Protein AF-A0A4Y2FPH7-F1 (afdb_monomer)

Foldseek 3Di:
DDWDWADDDDCVLVPVPRDQDPVPGPDDPPPTHTDDDDDDDDAPDPCQLVVLVVCVVVVHQDDDDDPDDPVNSVVNCDVSCNPPPPDDDLVRVCVVVVHPSVPRDD

pLDDT: mean 89.91, std 6.1, range [59.91, 96.5]

Structure (mmCIF, N/CA/C/O backbone):
data_AF-A0A4Y2FPH7-F1
#
_entry.id   AF-A0A4Y2FPH7-F1
#
loop_
_atom_site.group_PDB
_atom_site.id
_atom_site.type_symbol
_atom_site.label_atom_id
_atom_site.label_alt_id
_atom_site.label_comp_id
_atom_site.label_asym_id
_atom_site.label_entity_id
_atom_site.label_seq_id
_atom_site.pdbx_PDB_ins_code
_atom_site.Cartn_x
_atom_site.Cartn_y
_atom_site.Cartn_z
_atom_site.occupancy
_atom_site.B_iso_or_equiv
_atom_site.auth_seq_id
_atom_site.auth_comp_id
_atom_site.auth_asym_id
_atom_site.auth_atom_id
_atom_site.pdbx_PDB_model_num
ATOM 1 N N . MET A 1 1 ? 3.182 0.253 -3.883 1.00 76.44 1 MET A N 1
ATOM 2 C CA . MET A 1 1 ? 2.963 1.252 -4.954 1.00 76.44 1 MET A CA 1
ATOM 3 C C . MET A 1 1 ? 4.034 1.032 -6.007 1.00 76.44 1 MET A C 1
ATOM 5 O O . MET A 1 1 ? 5.167 0.778 -5.622 1.00 76.44 1 MET A O 1
ATOM 9 N N . GLN A 1 2 ? 3.685 1.084 -7.289 1.00 85.88 2 GLN A N 1
ATOM 10 C CA . GLN A 1 2 ? 4.607 0.864 -8.403 1.00 85.88 2 GLN A CA 1
ATOM 11 C C . GLN A 1 2 ? 4.596 2.077 -9.335 1.00 85.88 2 GLN A C 1
ATOM 13 O O . GLN A 1 2 ? 3.526 2.611 -9.626 1.00 85.88 2 GLN A O 1
ATOM 18 N N . GLY A 1 3 ? 5.771 2.516 -9.784 1.00 91.38 3 GLY A N 1
ATOM 19 C CA . GLY A 1 3 ? 5.910 3.555 -10.804 1.00 91.38 3 GLY A CA 1
ATOM 20 C C . GLY A 1 3 ? 6.048 2.959 -12.200 1.00 91.38 3 GLY A C 1
ATOM 21 O O . GLY A 1 3 ? 6.710 1.937 -12.367 1.00 91.38 3 GLY A O 1
ATOM 22 N N . PHE A 1 4 ? 5.432 3.608 -13.185 1.00 93.75 4 PHE A N 1
ATOM 23 C CA . PHE A 1 4 ? 5.523 3.249 -14.597 1.00 93.75 4 PHE A CA 1
ATOM 24 C C . PHE A 1 4 ? 6.218 4.360 -15.374 1.00 93.75 4 PHE A C 1
ATOM 26 O O . PHE A 1 4 ? 5.878 5.539 -15.234 1.00 93.75 4 PHE A O 1
ATOM 33 N N . CYS A 1 5 ? 7.158 3.964 -16.225 1.00 95.31 5 CYS A N 1
ATOM 34 C CA . CYS A 1 5 ? 7.893 4.855 -17.108 1.00 95.31 5 CYS A CA 1
ATOM 35 C C . CYS A 1 5 ? 7.995 4.232 -18.503 1.00 95.31 5 CYS A C 1
ATOM 37 O O . CYS A 1 5 ? 7.992 3.006 -18.626 1.00 95.31 5 CYS A O 1
ATOM 39 N N . ASP A 1 6 ? 8.121 5.060 -19.537 1.00 95.06 6 ASP A N 1
ATOM 40 C CA . ASP A 1 6 ? 8.409 4.620 -20.901 1.00 95.06 6 ASP A CA 1
ATOM 41 C C . ASP A 1 6 ? 9.625 5.331 -21.496 1.00 95.06 6 ASP A C 1
ATOM 43 O O . ASP A 1 6 ? 10.074 6.376 -21.027 1.00 95.06 6 ASP A O 1
ATOM 47 N N . LEU A 1 7 ? 10.187 4.735 -22.541 1.00 95.88 7 LEU A N 1
ATOM 48 C CA . LEU A 1 7 ? 11.247 5.332 -23.338 1.00 95.88 7 LEU A CA 1
ATOM 49 C C . LEU A 1 7 ? 11.148 4.787 -24.759 1.00 95.88 7 LEU A C 1
ATOM 51 O O . LEU A 1 7 ? 11.098 3.576 -24.967 1.00 95.88 7 LEU A O 1
ATOM 55 N N . LEU A 1 8 ? 11.107 5.686 -25.741 1.00 94.38 8 LEU A N 1
ATOM 56 C CA . LEU A 1 8 ? 11.141 5.299 -27.145 1.00 94.38 8 LEU A CA 1
ATOM 57 C C . LEU A 1 8 ? 12.577 4.924 -27.523 1.00 94.38 8 LEU A C 1
ATOM 59 O O . LEU A 1 8 ? 13.479 5.754 -27.419 1.00 94.38 8 LEU A O 1
ATOM 63 N N . LEU A 1 9 ? 12.776 3.688 -27.977 1.00 94.44 9 LEU A N 1
ATOM 64 C CA . LEU A 1 9 ? 14.082 3.192 -28.400 1.00 94.44 9 LEU A CA 1
ATOM 65 C C . LEU A 1 9 ? 14.283 3.401 -29.912 1.00 94.44 9 LEU A C 1
ATOM 67 O O . LEU A 1 9 ? 13.402 3.029 -30.693 1.00 94.44 9 LEU A O 1
ATOM 71 N N . PRO A 1 10 ? 15.415 3.983 -30.353 1.00 94.94 10 PRO A N 1
ATOM 72 C CA . PRO A 1 10 ? 15.722 4.128 -31.772 1.00 94.94 10 PRO A CA 1
ATOM 73 C C . PRO A 1 10 ? 15.886 2.767 -32.455 1.00 94.94 10 PRO A C 1
ATOM 75 O O . PRO A 1 10 ? 16.660 1.927 -32.003 1.00 94.94 10 PRO A O 1
ATOM 78 N N . THR A 1 11 ? 15.236 2.565 -33.602 1.00 95.31 11 THR A N 1
ATOM 79 C CA . THR A 1 11 ? 15.338 1.307 -34.365 1.00 95.31 11 THR A CA 1
ATOM 80 C C . THR A 1 11 ? 16.711 1.075 -35.001 1.00 95.31 11 THR A C 1
ATOM 82 O O . THR A 1 11 ? 16.972 -0.027 -35.473 1.00 95.31 11 THR A O 1
ATOM 85 N N . SER A 1 12 ? 17.577 2.096 -35.050 1.00 96.19 12 SER A N 1
ATOM 86 C CA . SER A 1 12 ? 18.975 1.959 -35.485 1.00 96.19 12 SER A CA 1
ATOM 87 C C . SER A 1 12 ? 19.790 1.093 -34.530 1.00 96.19 12 SER A C 1
ATOM 89 O O . SER A 1 12 ? 20.614 0.303 -34.979 1.00 96.19 12 SER A O 1
ATOM 91 N N . ASP A 1 13 ? 19.518 1.234 -33.233 1.00 94.81 13 ASP A N 1
ATOM 92 C CA . ASP A 1 13 ? 20.264 0.577 -32.162 1.00 94.81 13 ASP A CA 1
ATOM 93 C C . ASP A 1 13 ? 19.483 -0.639 -31.635 1.00 94.81 13 ASP A C 1
ATOM 95 O O . ASP A 1 13 ? 20.075 -1.647 -31.258 1.00 94.81 13 ASP A O 1
ATOM 99 N N . TYR A 1 14 ? 18.145 -0.571 -31.688 1.00 95.88 14 TYR A N 1
ATOM 100 C CA . TYR A 1 14 ? 17.208 -1.601 -31.230 1.00 95.88 14 TYR A CA 1
ATOM 101 C C . TYR A 1 14 ? 16.250 -2.004 -32.367 1.00 95.88 14 TYR A C 1
ATOM 103 O O . TYR A 1 14 ? 15.077 -1.612 -32.370 1.00 95.88 14 TYR A O 1
ATOM 111 N N . PRO A 1 15 ? 16.725 -2.741 -33.387 1.00 96.00 15 PRO A N 1
ATOM 112 C CA . PRO A 1 15 ? 15.890 -3.180 -34.502 1.00 96.00 15 PRO A CA 1
ATOM 113 C C . PRO A 1 15 ? 14.784 -4.150 -34.058 1.00 96.00 15 PRO A C 1
ATOM 115 O O . PRO A 1 15 ? 14.821 -4.738 -32.977 1.00 96.00 15 PRO A O 1
ATOM 118 N N . HIS A 1 16 ? 13.790 -4.369 -34.922 1.00 94.25 16 HIS A N 1
ATOM 119 C CA . HIS A 1 16 ? 12.761 -5.377 -34.663 1.00 94.25 16 HIS A CA 1
ATOM 120 C C . HIS A 1 16 ? 13.389 -6.762 -34.461 1.00 94.25 16 HIS A C 1
ATOM 122 O O . HIS A 1 16 ? 14.150 -7.234 -35.303 1.00 94.25 16 HIS A O 1
ATOM 128 N N . GLY A 1 17 ? 13.047 -7.413 -33.348 1.00 94.50 17 GLY A N 1
ATOM 129 C CA . GLY A 1 17 ? 13.635 -8.695 -32.959 1.00 94.50 17 GLY A CA 1
ATOM 130 C C . GLY A 1 17 ? 14.970 -8.584 -32.218 1.00 94.50 17 GLY A C 1
ATOM 131 O O . GLY A 1 17 ? 15.597 -9.615 -31.991 1.00 94.50 17 GLY A O 1
ATOM 132 N N . TYR A 1 18 ? 15.404 -7.376 -31.830 1.00 95.19 18 TYR A N 1
ATOM 133 C CA . TYR A 1 18 ? 16.545 -7.198 -30.932 1.00 95.19 18 TYR A CA 1
ATOM 134 C C . TYR A 1 18 ? 16.363 -8.052 -29.659 1.00 95.19 18 TYR A C 1
ATOM 136 O O . TYR A 1 18 ? 15.302 -7.976 -29.028 1.00 95.19 18 TYR A O 1
ATOM 144 N N . PRO A 1 19 ? 17.353 -8.885 -29.288 1.00 95.50 19 PRO A N 1
ATOM 145 C CA . PRO A 1 19 ? 17.247 -9.766 -28.134 1.00 95.50 19 PRO A CA 1
ATOM 146 C C . PRO A 1 19 ? 17.474 -8.966 -26.847 1.00 95.50 19 PRO A C 1
ATOM 148 O O . PRO A 1 19 ? 18.608 -8.732 -26.438 1.00 95.50 19 PRO A O 1
ATOM 151 N N . PHE A 1 20 ? 16.391 -8.518 -26.215 1.00 96.19 20 PHE A N 1
ATOM 152 C CA . PHE A 1 20 ? 16.462 -7.873 -24.905 1.00 96.19 20 PHE A CA 1
ATOM 153 C C . PHE A 1 20 ? 16.802 -8.894 -23.817 1.00 96.19 20 PHE A C 1
ATOM 155 O O . PHE A 1 20 ? 16.189 -9.961 -23.765 1.00 96.19 20 PHE A O 1
ATOM 162 N N . ASP A 1 21 ? 17.740 -8.535 -22.943 1.00 95.44 21 ASP A N 1
ATOM 163 C CA . ASP A 1 21 ? 18.197 -9.374 -21.836 1.00 95.44 21 ASP A CA 1
ATOM 164 C C . ASP A 1 21 ? 17.988 -8.643 -20.502 1.00 95.44 21 ASP A C 1
ATOM 166 O O . ASP A 1 21 ? 18.464 -7.523 -20.307 1.00 95.44 21 ASP A O 1
ATOM 170 N N . SER A 1 22 ? 17.208 -9.250 -19.603 1.00 94.06 22 SER A N 1
ATOM 171 C CA . SER A 1 22 ? 16.918 -8.698 -18.275 1.00 94.06 22 SER A CA 1
ATOM 172 C C . SER A 1 22 ? 18.001 -8.991 -17.240 1.00 94.06 22 SER A C 1
ATOM 174 O O . SER A 1 22 ? 18.081 -8.261 -16.249 1.00 94.06 22 SER A O 1
ATOM 176 N N . ASP A 1 23 ? 18.793 -10.039 -17.454 1.00 95.38 23 ASP A N 1
ATOM 177 C CA . ASP A 1 23 ? 19.872 -10.461 -16.564 1.00 95.38 23 ASP A CA 1
ATOM 178 C C . ASP A 1 23 ? 21.148 -9.672 -16.895 1.00 95.38 23 ASP A C 1
ATOM 180 O O . ASP A 1 23 ? 21.732 -9.022 -16.024 1.00 95.38 23 ASP A O 1
ATOM 184 N N . GLU A 1 24 ? 21.522 -9.635 -18.176 1.00 93.50 24 GLU A N 1
ATOM 185 C CA . GLU A 1 24 ? 22.574 -8.773 -18.724 1.00 93.50 24 GLU A CA 1
ATOM 186 C C . GLU A 1 24 ? 21.953 -7.533 -19.378 1.00 93.50 24 GLU A C 1
ATOM 188 O O . GLU A 1 24 ? 21.879 -7.415 -20.600 1.00 93.50 24 GLU A O 1
ATOM 193 N N . GLN A 1 25 ? 21.491 -6.597 -18.542 1.00 93.38 25 GLN A N 1
ATOM 194 C CA . GLN A 1 25 ? 20.766 -5.386 -18.953 1.00 93.38 25 GLN A CA 1
ATOM 195 C C . GLN A 1 25 ? 21.411 -4.665 -20.149 1.00 93.38 25 GLN A C 1
ATOM 197 O O . GLN A 1 25 ? 22.384 -3.920 -20.010 1.00 93.38 25 GLN A O 1
ATOM 202 N N . ASN A 1 26 ? 20.813 -4.849 -21.328 1.00 94.94 26 ASN A N 1
ATOM 203 C CA . ASN A 1 26 ? 21.315 -4.344 -22.609 1.00 94.94 26 ASN A CA 1
ATOM 204 C C . ASN A 1 26 ? 20.451 -3.217 -23.202 1.00 94.94 26 ASN A C 1
ATOM 206 O O . ASN A 1 26 ? 20.417 -3.021 -24.418 1.00 94.94 26 ASN A O 1
ATOM 210 N N . PHE A 1 27 ? 19.748 -2.483 -22.339 1.00 94.75 27 PHE A N 1
ATOM 211 C CA . PHE A 1 27 ? 18.853 -1.378 -22.676 1.00 94.75 27 PHE A CA 1
ATOM 212 C C . PHE A 1 27 ? 18.954 -0.255 -21.628 1.00 94.75 27 PHE A C 1
ATOM 214 O O . PHE A 1 27 ? 19.340 -0.498 -20.482 1.00 94.75 27 PHE A O 1
ATOM 221 N N . PRO A 1 28 ? 18.629 0.998 -21.989 1.00 94.38 28 PRO A N 1
ATOM 222 C CA . PRO A 1 28 ? 18.754 2.133 -21.084 1.00 94.38 28 PRO A CA 1
ATOM 223 C C . PRO A 1 28 ? 17.759 2.063 -19.921 1.00 94.38 28 PRO A C 1
ATOM 225 O O . PRO A 1 28 ? 16.560 1.882 -20.115 1.00 94.38 28 PRO A O 1
ATOM 228 N N . LEU A 1 29 ? 18.263 2.317 -18.712 1.00 93.12 29 LEU A N 1
ATOM 229 C CA . LEU A 1 29 ? 17.462 2.494 -17.491 1.00 93.12 29 LEU A CA 1
ATOM 230 C C . LEU A 1 29 ? 17.344 3.960 -17.050 1.00 93.12 29 LEU A C 1
ATOM 232 O O . LEU A 1 29 ? 16.692 4.277 -16.058 1.00 93.12 29 LEU A O 1
ATOM 236 N N . ASN A 1 30 ? 17.975 4.860 -17.802 1.00 93.44 30 ASN A N 1
ATOM 237 C CA . ASN A 1 30 ? 18.068 6.283 -17.502 1.00 93.44 30 ASN A CA 1
ATOM 238 C C . ASN A 1 30 ? 17.225 7.079 -18.505 1.00 93.44 30 ASN A C 1
ATOM 240 O O . ASN A 1 30 ? 16.949 6.601 -19.604 1.00 93.44 30 ASN A O 1
ATOM 244 N N . ASN A 1 31 ? 16.878 8.322 -18.158 1.00 94.12 31 ASN A N 1
ATOM 245 C CA . ASN A 1 31 ? 16.116 9.237 -19.024 1.00 94.12 31 ASN A CA 1
ATOM 246 C C . ASN A 1 31 ? 14.749 8.688 -19.467 1.00 94.12 31 ASN A C 1
AT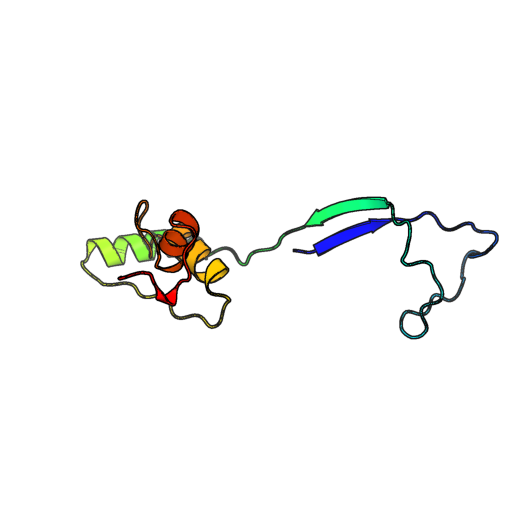OM 248 O O . ASN A 1 31 ? 14.230 9.065 -20.517 1.00 94.12 31 ASN A O 1
ATOM 252 N N . LEU A 1 32 ? 14.164 7.806 -18.657 1.00 95.62 32 LEU A N 1
ATOM 253 C CA . LEU A 1 32 ? 12.805 7.329 -18.858 1.00 95.62 32 LEU A CA 1
ATOM 254 C C . LEU A 1 32 ? 11.821 8.485 -18.630 1.00 95.62 32 LEU A C 1
ATOM 256 O O . LEU A 1 32 ? 11.993 9.300 -17.718 1.00 95.62 32 LEU A O 1
ATOM 260 N N . ARG A 1 33 ? 10.757 8.537 -19.426 1.00 96.06 33 ARG A N 1
ATOM 261 C CA . ARG A 1 33 ? 9.631 9.437 -19.202 1.00 96.06 33 ARG A CA 1
ATOM 262 C C . ARG A 1 33 ? 8.690 8.802 -18.188 1.00 96.06 33 ARG A C 1
ATOM 264 O O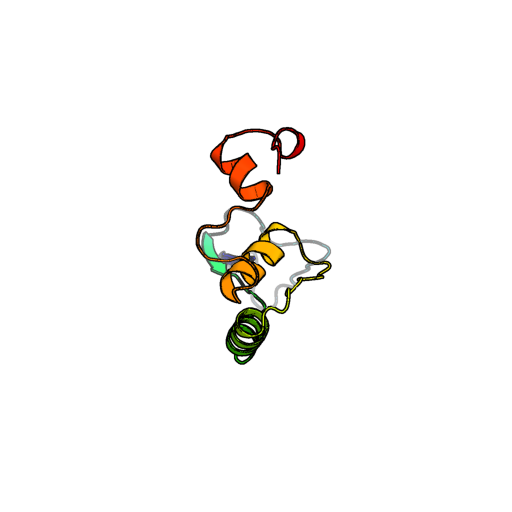 . ARG A 1 33 ? 8.146 7.725 -18.404 1.00 96.06 33 ARG A O 1
ATOM 271 N N . PHE A 1 34 ? 8.495 9.485 -17.068 1.00 96.44 34 PHE A N 1
ATOM 272 C CA . PHE A 1 34 ? 7.556 9.052 -16.045 1.00 96.44 34 PHE A CA 1
ATOM 273 C C . PHE A 1 34 ? 6.114 9.172 -16.548 1.00 96.44 34 PHE A C 1
ATOM 275 O O . PHE A 1 34 ? 5.713 10.233 -17.027 1.00 96.44 34 PHE A O 1
ATOM 282 N N . ILE A 1 35 ? 5.342 8.091 -16.426 1.00 96.50 35 ILE A N 1
ATOM 283 C CA . ILE A 1 35 ? 3.932 8.054 -16.829 1.00 96.50 35 ILE A CA 1
ATOM 284 C C . ILE A 1 35 ? 3.030 8.240 -15.607 1.00 96.50 35 ILE A C 1
ATOM 286 O O . ILE A 1 35 ? 2.086 9.027 -15.654 1.00 96.50 35 ILE A O 1
ATOM 290 N N . GLY A 1 36 ? 3.307 7.534 -14.505 1.00 94.75 36 GLY A N 1
ATOM 291 C CA . GLY A 1 36 ? 2.478 7.618 -13.303 1.00 94.75 36 GLY A CA 1
ATOM 292 C C . GLY A 1 36 ? 2.755 6.545 -12.251 1.00 94.75 36 GLY A C 1
ATOM 293 O O . GLY A 1 36 ? 3.663 5.725 -12.387 1.00 94.75 36 GLY A O 1
ATOM 294 N N . LEU A 1 37 ? 1.941 6.563 -11.190 1.00 95.69 37 LEU A N 1
ATOM 295 C CA . LEU A 1 37 ? 1.968 5.597 -10.087 1.00 95.69 37 LEU A CA 1
ATOM 296 C C . LEU A 1 37 ? 0.697 4.750 -10.089 1.00 95.69 37 LEU A C 1
ATOM 298 O O . LEU A 1 37 ? -0.393 5.252 -10.359 1.00 95.69 37 LEU A O 1
ATOM 302 N N . VAL A 1 38 ? 0.832 3.489 -9.689 1.00 92.12 38 VAL A N 1
ATOM 303 C CA . VAL A 1 38 ? -0.290 2.608 -9.353 1.00 92.12 38 VAL A CA 1
ATOM 304 C C . VAL A 1 38 ? -0.111 2.110 -7.924 1.00 92.12 38 VAL A C 1
ATOM 306 O O . VAL A 1 38 ? 0.945 1.597 -7.541 1.00 92.12 38 VAL A O 1
ATOM 309 N N . ALA A 1 39 ? -1.152 2.259 -7.114 1.00 86.12 39 ALA A N 1
ATOM 310 C CA . ALA A 1 39 ? -1.225 1.681 -5.782 1.00 86.12 39 ALA A CA 1
ATOM 311 C C . ALA A 1 39 ? -2.255 0.550 -5.776 1.00 86.12 39 ALA A C 1
ATOM 313 O O . ALA A 1 39 ? -3.295 0.642 -6.421 1.00 86.12 39 ALA A O 1
ATOM 314 N N . MET A 1 40 ? -1.946 -0.512 -5.041 1.00 82.25 40 MET A N 1
ATOM 315 C CA . MET A 1 40 ? -2.866 -1.606 -4.766 1.00 82.25 40 MET A CA 1
ATOM 316 C C . MET A 1 40 ? -2.975 -1.742 -3.255 1.00 82.25 40 MET A C 1
ATOM 318 O O . MET A 1 40 ? -1.992 -1.539 -2.540 1.00 82.25 40 MET A O 1
ATOM 322 N N . ILE A 1 41 ? -4.173 -2.068 -2.799 1.00 79.81 41 ILE A N 1
ATOM 323 C CA . ILE A 1 41 ? -4.489 -2.374 -1.411 1.00 79.81 41 ILE A CA 1
ATOM 324 C C . ILE A 1 41 ? -5.366 -3.622 -1.420 1.00 79.81 41 ILE A C 1
ATOM 326 O O . ILE A 1 41 ? -6.139 -3.796 -2.362 1.00 79.81 41 ILE 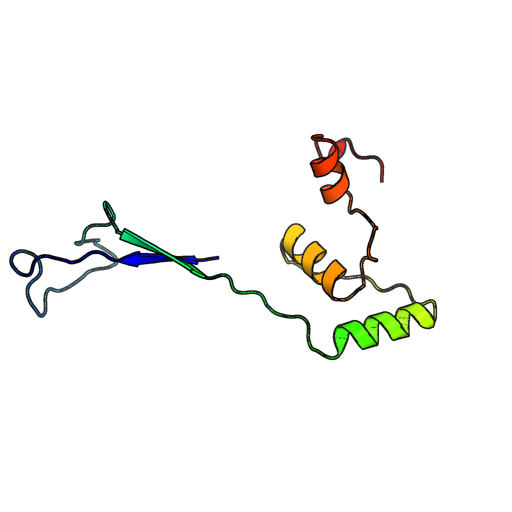A O 1
ATOM 330 N N . ASP A 1 42 ? -5.240 -4.481 -0.411 1.00 76.94 42 ASP A N 1
ATOM 331 C CA . ASP A 1 42 ? -6.229 -5.530 -0.161 1.00 76.94 42 ASP A CA 1
ATOM 332 C C . ASP A 1 42 ? -7.416 -4.888 0.576 1.00 76.94 42 ASP A C 1
ATOM 334 O O . ASP A 1 42 ? -7.274 -4.506 1.744 1.00 76.94 42 ASP A O 1
ATOM 338 N N . PRO A 1 43 ? -8.555 -4.636 -0.096 1.00 82.44 43 PRO A N 1
ATOM 339 C CA . PRO A 1 43 ? -9.661 -3.964 0.552 1.00 82.44 43 PRO A CA 1
ATOM 340 C C . PRO A 1 43 ? -10.286 -4.895 1.598 1.00 82.44 43 PRO A C 1
ATOM 342 O O . PRO A 1 43 ? -10.448 -6.096 1.356 1.00 82.44 43 PRO A O 1
ATOM 345 N N . PRO A 1 44 ? -10.724 -4.362 2.750 1.00 84.25 44 PRO A N 1
ATOM 346 C CA . PRO A 1 44 ? -11.454 -5.171 3.708 1.00 84.25 44 PRO A CA 1
ATOM 347 C C . PRO A 1 44 ? -12.712 -5.748 3.050 1.00 84.25 44 PRO A C 1
ATOM 349 O O . PRO A 1 44 ? -13.391 -5.084 2.262 1.00 84.25 44 PRO A O 1
ATOM 352 N N . ARG A 1 45 ? -13.049 -7.001 3.381 1.00 90.31 45 ARG A N 1
ATOM 353 C CA . ARG A 1 45 ? -14.274 -7.633 2.867 1.00 90.31 45 ARG A CA 1
ATOM 354 C C . ARG 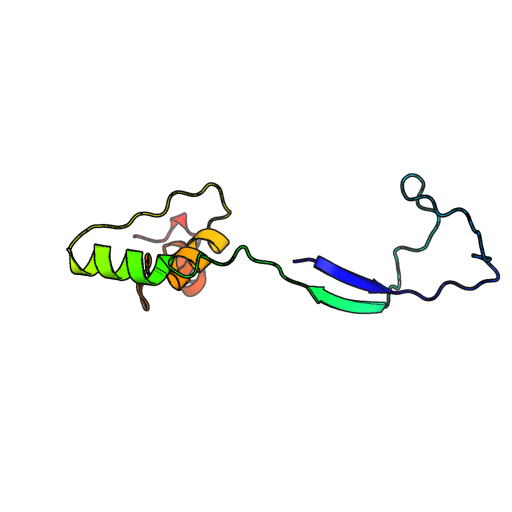A 1 45 ? -15.480 -6.765 3.230 1.00 90.31 45 ARG A C 1
ATOM 356 O O . ARG A 1 45 ? -15.587 -6.314 4.367 1.00 90.31 45 ARG A O 1
ATOM 363 N N . ALA A 1 46 ? -16.428 -6.620 2.304 1.00 89.56 46 ALA A N 1
ATOM 364 C CA . ALA A 1 46 ? -17.570 -5.709 2.447 1.00 89.56 46 ALA A CA 1
ATOM 365 C C . ALA A 1 46 ? -18.392 -5.901 3.739 1.00 89.56 46 ALA A C 1
ATOM 367 O O . ALA A 1 46 ? -18.956 -4.946 4.253 1.00 89.56 46 ALA A O 1
ATOM 368 N N . ALA A 1 47 ? -18.438 -7.118 4.291 1.00 90.81 47 ALA A N 1
ATOM 369 C CA . ALA A 1 47 ? -19.164 -7.418 5.527 1.00 90.81 47 ALA A CA 1
ATOM 370 C C . ALA A 1 47 ? -18.406 -7.054 6.823 1.00 90.81 47 ALA A C 1
ATOM 372 O O . ALA A 1 47 ? -18.987 -7.115 7.906 1.00 90.81 47 ALA A O 1
ATOM 373 N N . VAL A 1 48 ? -17.110 -6.731 6.746 1.00 92.25 48 VAL A N 1
ATOM 374 C CA . VAL A 1 48 ? -16.258 -6.511 7.928 1.00 92.25 48 VAL A CA 1
ATOM 375 C C . VAL A 1 48 ? -16.675 -5.269 8.719 1.00 92.25 48 VAL A C 1
ATOM 377 O O . VAL A 1 48 ? -16.847 -5.421 9.928 1.00 92.25 48 VAL A O 1
ATOM 380 N N . PRO A 1 49 ? -16.905 -4.087 8.109 1.00 90.69 49 PRO A N 1
ATOM 381 C CA . PRO A 1 49 ? -17.316 -2.903 8.867 1.00 90.69 49 PRO A CA 1
ATOM 382 C C . PRO A 1 49 ? -18.598 -3.138 9.683 1.00 90.69 49 PRO A C 1
ATOM 384 O O . PRO A 1 49 ? -18.639 -2.859 10.882 1.00 90.69 49 PRO A O 1
ATOM 387 N N . ASP A 1 50 ? -19.611 -3.761 9.073 1.00 93.44 50 ASP A N 1
ATOM 388 C CA . ASP A 1 50 ? -20.877 -4.095 9.739 1.00 93.44 50 ASP A CA 1
ATOM 389 C C . ASP A 1 50 ? -20.688 -5.075 10.902 1.00 93.44 50 ASP A C 1
ATOM 391 O O . ASP A 1 50 ? -21.323 -4.945 11.953 1.00 93.44 50 ASP A O 1
ATOM 395 N N . ALA A 1 51 ? -19.826 -6.079 10.729 1.00 93.31 51 ALA A N 1
ATOM 396 C CA . ALA A 1 51 ? -19.525 -7.045 11.779 1.00 93.31 51 ALA A CA 1
ATOM 397 C C . ALA A 1 51 ? -1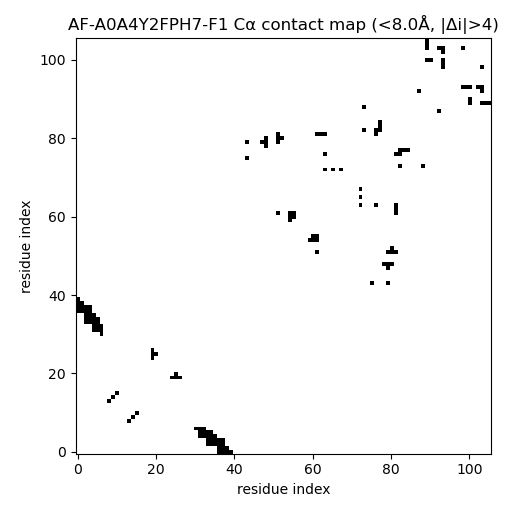8.813 -6.377 12.965 1.00 93.31 51 ALA A C 1
ATOM 399 O O . ALA A 1 51 ? -19.198 -6.602 14.116 1.00 93.31 51 ALA A O 1
ATOM 400 N N . VAL A 1 52 ? -17.827 -5.515 12.694 1.00 94.25 52 VAL A N 1
ATOM 401 C CA . VAL A 1 52 ? -17.118 -4.745 13.726 1.00 94.25 52 VAL A CA 1
ATOM 402 C C . VAL A 1 52 ? -18.095 -3.850 14.492 1.00 94.25 52 VAL A C 1
ATOM 404 O O . VAL A 1 52 ? -18.092 -3.864 15.726 1.00 94.25 52 VAL A O 1
ATOM 407 N N . ALA A 1 53 ? -18.985 -3.142 13.790 1.00 92.50 53 ALA A N 1
ATOM 408 C CA . ALA A 1 53 ? -19.997 -2.286 14.408 1.00 92.50 53 ALA A CA 1
ATOM 409 C C . ALA A 1 53 ? -20.942 -3.072 15.336 1.00 92.50 53 ALA A C 1
ATOM 411 O O . ALA A 1 53 ? -21.168 -2.664 16.480 1.00 92.50 53 ALA A O 1
ATOM 412 N N . LYS A 1 54 ? -21.439 -4.235 14.890 1.00 95.06 54 LYS A N 1
ATOM 413 C CA . LYS A 1 54 ? -22.299 -5.113 15.705 1.00 95.06 54 LYS A CA 1
ATOM 414 C C . LYS A 1 54 ? -21.584 -5.597 16.963 1.00 95.06 54 LYS A C 1
ATOM 416 O O . LYS A 1 54 ? -22.137 -5.469 18.055 1.00 95.06 54 LYS A O 1
ATOM 421 N N . CYS A 1 55 ? -20.347 -6.079 16.834 1.00 95.69 55 CYS A N 1
ATOM 422 C CA . CYS A 1 55 ? -19.540 -6.506 17.978 1.00 95.69 55 CYS A CA 1
ATOM 423 C C . CYS A 1 55 ? -19.371 -5.372 18.998 1.00 95.69 55 CYS A C 1
ATOM 425 O O . CYS A 1 55 ? -19.613 -5.567 20.189 1.00 95.69 55 CYS A O 1
ATOM 427 N N . ARG A 1 56 ? -19.048 -4.162 18.533 1.00 91.62 56 ARG A N 1
ATOM 428 C CA . ARG A 1 56 ? -18.900 -2.994 19.409 1.00 91.62 56 ARG A CA 1
ATOM 429 C C . ARG A 1 56 ? -20.203 -2.602 20.100 1.00 91.62 56 ARG A C 1
ATOM 431 O O . ARG A 1 56 ? -20.180 -2.346 21.300 1.00 91.62 56 ARG A O 1
ATOM 438 N N . SER A 1 57 ? -21.334 -2.601 19.388 1.00 93.44 57 SER A N 1
ATOM 439 C CA . SER A 1 57 ? -22.648 -2.313 19.993 1.00 93.44 57 SER A CA 1
ATOM 440 C C . SER A 1 57 ? -23.053 -3.326 21.069 1.00 93.44 57 SER A C 1
ATOM 442 O O . SER A 1 57 ? -23.815 -2.994 21.970 1.00 93.44 57 SER A O 1
ATOM 444 N N . ALA A 1 58 ? -22.495 -4.538 21.010 1.00 96.12 58 ALA A N 1
ATOM 445 C CA . ALA A 1 58 ? -22.670 -5.578 22.017 1.00 96.12 58 ALA A CA 1
ATOM 446 C C . ALA A 1 58 ? -21.664 -5.479 23.185 1.00 96.12 58 ALA A C 1
ATOM 448 O O . ALA A 1 58 ? -21.645 -6.353 24.048 1.00 96.12 58 ALA A O 1
ATOM 449 N N . GLY A 1 59 ? -20.809 -4.450 23.217 1.00 93.06 59 GLY A N 1
ATOM 450 C CA . GLY A 1 59 ? -19.773 -4.283 24.241 1.00 93.06 59 GLY A CA 1
ATOM 451 C C . GLY A 1 59 ? -18.554 -5.194 24.057 1.00 93.06 59 GLY A C 1
ATOM 452 O O . GLY A 1 59 ? -17.768 -5.359 24.988 1.00 93.06 59 GLY A O 1
ATOM 453 N N . ILE A 1 60 ? -18.377 -5.796 22.876 1.00 94.62 60 ILE A N 1
ATOM 454 C CA . ILE A 1 60 ? -17.250 -6.687 22.581 1.00 94.62 60 ILE A CA 1
ATOM 455 C C . ILE A 1 60 ? -16.057 -5.858 22.102 1.00 94.62 60 ILE A C 1
ATOM 457 O O . ILE A 1 60 ? -16.160 -5.068 21.160 1.00 94.62 60 ILE A O 1
ATOM 461 N N . LYS A 1 61 ? -14.892 -6.080 22.720 1.00 92.25 61 LYS A N 1
ATOM 462 C CA . LYS A 1 61 ? -13.624 -5.488 22.283 1.00 92.25 61 LYS A CA 1
ATOM 463 C C . LYS A 1 61 ? -13.108 -6.220 21.041 1.00 92.25 61 LYS A C 1
ATOM 465 O O . LYS A 1 61 ? -12.840 -7.416 21.097 1.00 92.25 61 LYS A O 1
ATOM 470 N N . VAL A 1 62 ? -12.943 -5.494 19.937 1.00 93.75 62 VAL A N 1
ATOM 471 C CA . VAL A 1 62 ? -12.381 -6.017 18.682 1.00 93.75 62 VAL A CA 1
ATOM 472 C C . VAL A 1 62 ? -10.895 -5.664 18.616 1.00 93.75 62 VAL A C 1
ATOM 474 O O . VAL A 1 62 ? -10.528 -4.518 18.861 1.00 93.75 62 VAL A O 1
ATOM 477 N N . ILE A 1 63 ? -10.042 -6.642 18.305 1.00 92.56 63 ILE A N 1
ATOM 478 C CA . ILE A 1 63 ? -8.583 -6.479 18.222 1.00 92.56 63 ILE A CA 1
ATOM 479 C C . ILE A 1 63 ? -8.120 -6.974 16.850 1.00 92.56 63 ILE A C 1
ATOM 481 O O . ILE A 1 63 ? -8.499 -8.068 16.432 1.00 92.56 63 ILE A O 1
ATOM 485 N N . MET A 1 64 ? -7.307 -6.175 16.155 1.00 92.31 64 MET A N 1
ATOM 486 C CA . MET A 1 64 ? -6.642 -6.585 14.916 1.00 92.31 64 MET A CA 1
ATOM 487 C C . MET A 1 64 ? -5.309 -7.259 15.245 1.00 92.31 64 MET A C 1
ATOM 489 O O . MET A 1 64 ? -4.502 -6.704 15.984 1.00 92.31 64 MET A O 1
ATOM 493 N N . VAL A 1 65 ? -5.074 -8.436 14.666 1.00 92.19 65 VAL A N 1
ATOM 494 C CA . VAL A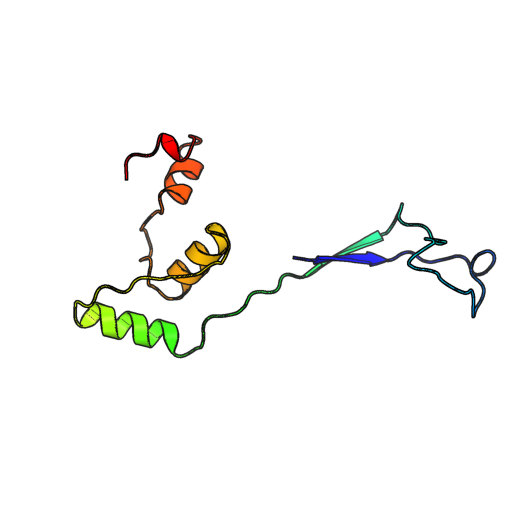 1 65 ? -3.783 -9.132 14.705 1.00 92.19 65 VAL A CA 1
ATOM 495 C C . VAL A 1 65 ? -3.370 -9.379 13.259 1.00 92.19 65 VAL A C 1
ATOM 497 O O . VAL A 1 65 ? -4.061 -10.097 12.540 1.00 92.19 65 VAL A O 1
ATOM 500 N N . THR A 1 66 ? -2.282 -8.752 12.819 1.00 88.56 66 THR A N 1
ATOM 501 C CA . THR A 1 66 ? -1.741 -8.896 11.461 1.00 88.56 66 THR A CA 1
ATOM 502 C C . THR A 1 66 ? -0.214 -8.868 11.497 1.00 88.56 66 THR A C 1
ATOM 504 O O . THR A 1 66 ? 0.373 -8.308 12.421 1.00 88.56 66 THR A O 1
ATOM 507 N N . GLY A 1 67 ? 0.414 -9.501 10.505 1.00 89.38 67 GLY A N 1
ATOM 508 C CA . GLY A 1 67 ? 1.852 -9.393 10.242 1.00 89.38 67 GLY A CA 1
ATOM 509 C C . GLY A 1 67 ? 2.209 -8.258 9.278 1.00 89.38 67 GLY A C 1
ATOM 510 O O . GLY A 1 67 ? 3.377 -8.121 8.921 1.00 89.38 67 GLY A O 1
ATOM 511 N N . ASP A 1 68 ? 1.220 -7.479 8.829 1.00 87.31 68 ASP A N 1
ATOM 512 C CA . ASP A 1 68 ? 1.432 -6.339 7.939 1.00 87.31 68 ASP A CA 1
ATOM 513 C C . ASP A 1 68 ? 2.172 -5.189 8.624 1.00 87.31 68 ASP A C 1
ATOM 515 O O . ASP A 1 68 ? 2.191 -5.042 9.846 1.00 87.31 68 ASP A O 1
ATOM 519 N N . HIS A 1 69 ? 2.735 -4.310 7.796 1.00 86.56 69 HIS A N 1
ATOM 520 C CA . HIS A 1 69 ? 3.385 -3.091 8.256 1.00 86.56 69 HIS A CA 1
ATOM 521 C C . HIS A 1 69 ? 2.414 -2.220 9.091 1.00 86.56 69 HIS A C 1
ATOM 523 O O . HIS A 1 69 ? 1.296 -1.970 8.618 1.00 86.56 69 HIS A O 1
ATOM 529 N N . PRO A 1 70 ? 2.828 -1.671 10.257 1.00 85.06 70 PRO A N 1
ATOM 530 C CA . PRO A 1 70 ? 1.948 -0.948 11.189 1.00 85.06 70 PRO A CA 1
ATOM 531 C C . PRO A 1 70 ? 1.081 0.138 10.545 1.00 85.06 70 PRO A C 1
ATOM 533 O O . PRO A 1 70 ? -0.124 0.185 10.760 1.00 85.06 70 PRO A O 1
ATOM 536 N N . ILE A 1 71 ? 1.671 0.952 9.665 1.00 84.94 71 ILE A N 1
ATOM 537 C CA . ILE A 1 71 ? 0.965 2.014 8.925 1.00 84.94 71 ILE A CA 1
ATOM 538 C C . ILE A 1 71 ? -0.214 1.461 8.103 1.00 84.94 71 ILE A C 1
ATOM 540 O O . ILE A 1 71 ? -1.298 2.043 8.093 1.00 84.94 71 ILE A O 1
ATOM 544 N N . THR A 1 72 ? -0.027 0.320 7.434 1.00 86.62 72 THR A N 1
ATOM 545 C CA . THR A 1 72 ? -1.086 -0.305 6.625 1.00 86.62 72 THR A CA 1
ATOM 546 C C . THR A 1 72 ? -2.161 -0.898 7.530 1.00 86.62 72 THR A C 1
ATOM 548 O O . THR A 1 72 ? -3.349 -0.672 7.305 1.00 86.62 72 THR A O 1
ATOM 551 N N . ALA A 1 73 ? -1.749 -1.585 8.598 1.00 88.81 73 ALA A N 1
ATOM 552 C CA . ALA A 1 73 ? -2.660 -2.148 9.587 1.00 88.81 73 ALA A CA 1
ATOM 553 C C . ALA A 1 73 ? -3.536 -1.065 10.235 1.00 88.81 73 ALA A C 1
ATOM 555 O O . ALA A 1 73 ? -4.753 -1.221 10.303 1.00 88.81 73 ALA A O 1
ATOM 556 N N . ALA A 1 74 ? -2.947 0.065 10.635 1.00 88.38 74 ALA A N 1
ATOM 557 C CA . ALA A 1 74 ? -3.664 1.199 11.210 1.00 88.38 74 ALA A CA 1
ATOM 558 C C . ALA A 1 74 ? -4.675 1.799 10.221 1.00 88.38 74 ALA A C 1
ATOM 560 O O . ALA A 1 74 ? -5.820 2.058 10.594 1.00 88.38 74 ALA A O 1
ATOM 561 N N . ALA A 1 75 ? -4.292 1.968 8.950 1.00 87.69 75 ALA A N 1
ATOM 562 C CA . ALA A 1 75 ? -5.195 2.463 7.911 1.00 87.69 75 ALA A CA 1
ATOM 563 C C . ALA A 1 75 ? -6.402 1.529 7.698 1.00 87.69 75 ALA A C 1
ATOM 565 O O . ALA A 1 75 ? -7.539 2.001 7.623 1.00 87.69 75 ALA A O 1
ATOM 566 N N . ILE A 1 76 ? -6.181 0.208 7.663 1.00 90.44 76 ILE A N 1
ATOM 567 C CA . ILE A 1 76 ? -7.272 -0.775 7.572 1.00 90.44 76 ILE A CA 1
ATOM 568 C C . ILE A 1 76 ? -8.110 -0.786 8.855 1.00 90.44 76 ILE A C 1
ATOM 570 O O . ILE A 1 76 ? -9.335 -0.793 8.785 1.00 90.44 76 ILE A O 1
ATOM 574 N N . ALA A 1 77 ? -7.487 -0.741 10.033 1.00 91.62 77 ALA A N 1
ATOM 575 C CA . ALA A 1 77 ? -8.189 -0.748 11.313 1.00 91.62 77 ALA A CA 1
ATOM 576 C C . ALA A 1 77 ? -9.101 0.477 11.483 1.00 91.62 77 ALA A C 1
ATOM 578 O O . ALA A 1 77 ? -10.207 0.336 12.011 1.00 91.62 77 ALA A O 1
ATOM 579 N N . LYS A 1 78 ? -8.671 1.650 11.000 1.00 90.38 78 LYS A N 1
ATOM 580 C CA . LYS A 1 78 ? -9.504 2.858 10.908 1.00 90.38 78 LYS A CA 1
ATOM 581 C C . LYS A 1 78 ? -10.642 2.668 9.900 1.00 90.38 78 LYS A C 1
ATOM 583 O O . LYS A 1 78 ? -11.793 2.922 10.239 1.00 90.38 78 LYS A O 1
ATOM 588 N N . SER A 1 79 ? -10.357 2.157 8.697 1.00 89.12 79 SER A N 1
ATOM 589 C CA . SER A 1 79 ? -11.376 2.006 7.642 1.00 89.12 79 SER A CA 1
ATOM 590 C C . SER A 1 79 ? -12.491 1.010 7.983 1.00 89.12 79 SER A C 1
ATOM 592 O O . SER A 1 79 ? -13.617 1.180 7.521 1.00 89.12 79 SER A O 1
ATOM 594 N N . VAL A 1 80 ? -12.212 0.000 8.817 1.00 92.06 80 VAL A N 1
ATOM 595 C CA . VAL A 1 80 ? -13.222 -0.970 9.283 1.00 92.06 80 VAL A CA 1
ATOM 596 C C . VAL A 1 80 ? -13.805 -0.659 10.666 1.00 92.06 80 VAL A C 1
ATOM 598 O O . VAL A 1 80 ? -14.619 -1.432 11.168 1.00 92.06 80 VAL A O 1
ATOM 601 N N . GLY A 1 81 ? -13.400 0.444 11.302 1.00 90.50 81 GLY A N 1
ATOM 602 C CA . GLY A 1 81 ? -13.955 0.897 12.583 1.00 90.50 81 GLY A CA 1
ATOM 603 C C . GLY A 1 81 ? -13.455 0.152 13.830 1.00 90.50 81 GLY A C 1
ATOM 604 O O . GLY A 1 81 ? -14.101 0.219 14.884 1.00 90.50 81 GLY A O 1
ATOM 605 N N . ILE A 1 82 ? -12.321 -0.553 13.736 1.00 92.94 82 ILE A N 1
ATOM 606 C CA . ILE A 1 82 ? -11.611 -1.110 14.904 1.00 92.94 82 ILE A CA 1
ATOM 607 C C . ILE A 1 82 ? -10.979 0.030 15.706 1.00 92.94 82 ILE A C 1
ATOM 609 O O . ILE A 1 82 ? -11.140 0.088 16.925 1.00 92.94 82 ILE A O 1
ATOM 613 N N . ILE A 1 83 ? -10.328 0.966 15.014 1.00 90.75 83 ILE A N 1
ATOM 614 C CA . ILE A 1 83 ? -9.934 2.264 15.570 1.00 90.75 83 ILE A CA 1
ATOM 615 C C . ILE A 1 83 ? -11.068 3.241 15.253 1.00 90.75 83 ILE A C 1
ATOM 617 O O . ILE A 1 83 ? -11.503 3.333 14.107 1.00 90.75 83 ILE A O 1
ATOM 621 N N . SER A 1 84 ? -11.592 3.928 16.269 1.00 84.94 84 SER A N 1
ATOM 622 C CA . SER A 1 84 ? -12.686 4.890 16.073 1.00 84.94 84 SER A CA 1
ATOM 623 C C . SER A 1 84 ? -12.186 6.162 15.392 1.00 84.94 84 SER A C 1
ATOM 625 O O . SER A 1 84 ? -11.037 6.556 15.585 1.00 84.94 84 SER A O 1
ATOM 627 N N . GLU A 1 85 ? -13.061 6.839 14.649 1.00 76.75 85 GLU A N 1
ATOM 628 C CA . GLU A 1 85 ? -12.774 8.190 14.161 1.00 76.75 85 GLU A CA 1
ATOM 629 C C . GLU A 1 85 ? -12.421 9.118 15.332 1.00 76.75 85 GLU A C 1
ATOM 631 O O . GLU A 1 85 ? -13.119 9.148 16.345 1.00 76.75 85 GLU A O 1
ATOM 636 N N . GLY A 1 86 ? -11.316 9.854 15.195 1.00 75.12 86 GLY A N 1
ATOM 637 C CA . GLY A 1 86 ? -10.804 10.760 16.228 1.00 75.12 86 GLY A CA 1
ATOM 638 C C . GLY A 1 86 ? -9.871 10.118 17.259 1.00 75.12 86 GLY A C 1
ATOM 639 O O . GLY A 1 86 ? -9.270 10.847 18.041 1.00 75.12 86 GLY A O 1
ATOM 640 N N . ASN A 1 87 ? -9.695 8.792 17.252 1.00 82.06 87 ASN A N 1
ATOM 641 C CA . ASN A 1 87 ? -8.662 8.144 18.056 1.00 82.06 87 ASN A CA 1
ATOM 642 C C . ASN A 1 87 ? -7.330 8.132 17.298 1.00 82.06 87 ASN A C 1
ATOM 644 O O . ASN A 1 87 ? -7.245 7.636 16.171 1.00 82.06 87 ASN A O 1
ATOM 648 N N . GLU A 1 88 ? -6.293 8.654 17.946 1.00 81.06 88 GLU A N 1
ATOM 649 C CA . GLU A 1 88 ? -4.920 8.624 17.453 1.00 81.06 88 GLU A CA 1
ATOM 650 C C . GLU A 1 88 ? -4.213 7.347 17.937 1.00 81.06 88 GLU A C 1
ATOM 652 O O . GLU A 1 88 ? -4.425 6.882 19.059 1.00 81.06 88 GLU A O 1
ATOM 657 N N . THR A 1 89 ? -3.399 6.754 17.067 1.00 83.94 89 THR A N 1
ATOM 658 C CA . THR A 1 89 ? -2.406 5.736 17.438 1.00 83.94 89 THR A CA 1
ATOM 659 C C . THR A 1 89 ? -1.163 6.405 18.023 1.00 83.94 89 THR A C 1
ATOM 661 O O . THR A 1 89 ? -0.967 7.608 17.853 1.00 83.94 89 THR A O 1
ATOM 664 N N . VAL A 1 90 ? -0.297 5.633 18.682 1.00 84.50 90 VAL A N 1
ATOM 665 C CA . VAL A 1 90 ? 0.991 6.138 19.189 1.00 84.50 90 VAL A CA 1
ATOM 66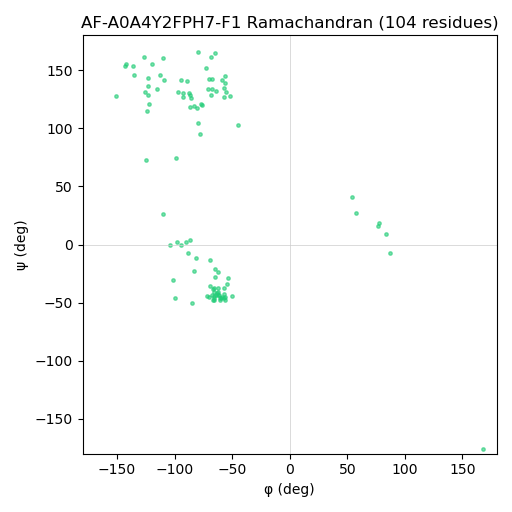6 C C . VAL A 1 90 ? 1.812 6.738 18.038 1.00 84.50 90 VAL A C 1
ATOM 668 O O . VAL A 1 90 ? 2.414 7.798 18.185 1.00 84.50 90 VAL A O 1
ATOM 671 N N . GLU A 1 91 ? 1.750 6.121 16.857 1.00 84.56 91 GLU A N 1
ATOM 672 C CA . GLU A 1 91 ? 2.373 6.612 15.630 1.00 84.56 91 GLU A CA 1
ATOM 673 C C . GLU A 1 91 ? 1.757 7.927 15.125 1.00 84.56 91 GLU A C 1
ATOM 675 O O . GLU A 1 91 ? 2.493 8.821 14.707 1.00 84.56 91 GLU A O 1
ATOM 680 N N . ASP A 1 92 ? 0.426 8.078 15.177 1.00 84.94 92 ASP A N 1
ATOM 681 C CA . ASP A 1 92 ? -0.239 9.337 14.801 1.00 84.94 92 ASP A CA 1
ATOM 682 C C . ASP A 1 92 ? 0.182 10.483 15.741 1.00 84.94 92 ASP A C 1
ATOM 684 O O . ASP A 1 92 ? 0.465 11.592 15.282 1.00 84.94 92 ASP A O 1
ATOM 688 N N . ILE A 1 93 ? 0.261 10.207 17.049 1.00 86.25 93 ILE A N 1
ATOM 689 C CA . ILE A 1 93 ? 0.669 11.185 18.067 1.00 86.25 93 ILE A CA 1
ATOM 690 C C . ILE A 1 93 ? 2.133 11.589 17.863 1.00 86.25 93 ILE A C 1
ATOM 692 O O . ILE A 1 93 ? 2.431 12.784 17.853 1.00 86.25 93 ILE A O 1
ATOM 696 N N . ALA A 1 94 ? 3.024 10.616 17.649 1.00 87.19 94 ALA A N 1
ATOM 697 C CA . ALA A 1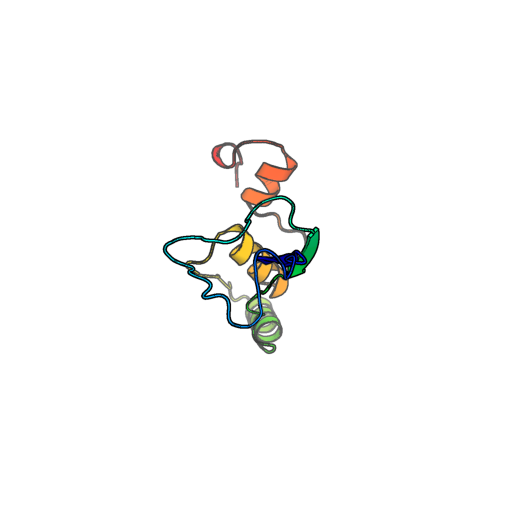 94 ? 4.441 10.850 17.373 1.00 87.19 94 ALA A CA 1
ATOM 698 C C . ALA A 1 94 ? 4.626 11.765 16.154 1.00 87.19 94 ALA A C 1
ATOM 700 O O . ALA A 1 94 ? 5.326 12.774 16.223 1.00 87.19 94 ALA A O 1
ATOM 701 N N . MET A 1 95 ? 3.919 11.465 15.058 1.00 86.62 95 MET A N 1
ATOM 702 C CA . MET A 1 95 ? 3.991 12.247 13.823 1.00 86.62 95 MET A CA 1
ATOM 703 C C . MET A 1 95 ? 3.420 13.661 13.991 1.00 86.62 95 MET A C 1
ATOM 705 O O . MET A 1 95 ? 3.961 14.614 13.435 1.00 86.62 95 MET A O 1
ATOM 709 N N . ARG A 1 96 ? 2.336 13.823 14.761 1.00 88.75 96 ARG A N 1
ATOM 710 C CA . ARG A 1 96 ? 1.739 15.139 15.040 1.00 88.75 96 ARG A CA 1
ATOM 711 C C . ARG A 1 96 ? 2.627 16.009 15.932 1.00 88.75 96 ARG A C 1
ATOM 713 O O . ARG A 1 96 ? 2.618 17.229 15.779 1.00 88.75 96 ARG A O 1
ATOM 720 N N . LEU A 1 97 ? 3.322 15.401 16.891 1.00 90.19 97 LEU A N 1
ATOM 721 C CA . LEU A 1 97 ? 4.195 16.092 17.842 1.00 90.19 97 LEU A CA 1
ATOM 722 C C . LEU A 1 97 ? 5.636 16.260 17.335 1.00 90.19 97 LEU A C 1
ATOM 724 O O . LEU A 1 97 ? 6.399 16.974 17.976 1.00 90.19 97 LEU A O 1
ATOM 728 N N . ASP A 1 98 ? 5.979 15.651 16.196 1.00 88.56 98 ASP A N 1
ATOM 729 C CA . ASP A 1 98 ? 7.338 15.596 15.638 1.00 88.56 98 ASP A CA 1
ATOM 730 C C . ASP A 1 98 ? 8.364 15.035 16.641 1.00 88.56 98 ASP A C 1
ATOM 732 O O . ASP A 1 98 ? 9.482 15.529 16.780 1.00 88.56 98 ASP A O 1
ATOM 736 N N . VAL A 1 99 ? 7.953 13.996 17.376 1.00 91.62 99 VAL A N 1
ATOM 737 C CA . VAL A 1 99 ? 8.779 13.303 18.377 1.00 91.62 99 VAL A CA 1
ATOM 738 C C . VAL A 1 99 ? 8.958 11.828 18.012 1.00 91.62 99 VAL A C 1
ATOM 740 O O . VAL A 1 99 ? 8.111 11.253 17.319 1.00 91.62 99 VAL A O 1
ATOM 743 N N . PRO A 1 100 ? 10.036 11.174 18.477 1.00 87.81 100 PRO A N 1
ATOM 744 C CA . PRO A 1 100 ? 10.172 9.725 18.381 1.00 87.81 100 PRO A CA 1
ATOM 745 C C . PRO A 1 100 ? 8.994 8.996 19.045 1.00 87.81 100 PRO A C 1
ATOM 747 O O . PRO A 1 100 ? 8.499 9.421 20.085 1.00 87.81 100 PRO A O 1
ATOM 750 N N . ILE A 1 101 ? 8.582 7.851 18.484 1.00 83.00 101 ILE A N 1
ATOM 751 C CA . ILE A 1 101 ? 7.480 7.016 19.015 1.00 83.00 101 ILE A CA 1
ATOM 752 C C . ILE A 1 101 ? 7.714 6.636 20.486 1.00 83.00 101 ILE A C 1
ATOM 754 O O . ILE A 1 101 ? 6.774 6.549 21.267 1.00 83.00 101 ILE A O 1
ATOM 758 N N . GLU A 1 102 ? 8.975 6.441 20.866 1.00 87.19 102 GLU A N 1
ATOM 759 C CA . GLU A 1 102 ? 9.411 6.084 22.221 1.00 87.19 102 GLU A CA 1
ATOM 760 C C . GLU A 1 102 ? 9.125 7.175 23.267 1.00 87.19 102 GLU A C 1
ATOM 762 O O . GLU A 1 102 ? 9.079 6.877 24.459 1.00 87.19 102 GLU A O 1
ATOM 767 N N . GLU A 1 103 ? 8.933 8.423 22.835 1.00 83.44 103 GLU A N 1
ATOM 768 C CA . GLU A 1 103 ? 8.656 9.574 23.702 1.00 83.44 103 GLU A CA 1
ATOM 769 C C . GLU A 1 103 ? 7.152 9.861 23.850 1.00 83.44 103 GLU A C 1
ATOM 771 O O . GLU A 1 103 ? 6.760 10.791 24.557 1.00 83.4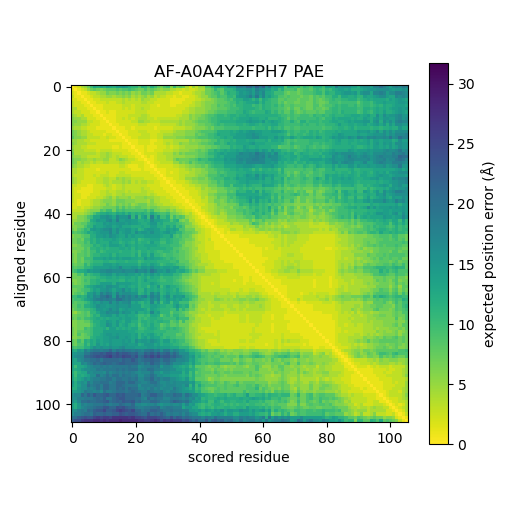4 103 GLU A O 1
ATOM 776 N N . VAL A 1 104 ? 6.296 9.068 23.199 1.00 81.56 104 VAL A N 1
ATOM 777 C CA . VAL A 1 104 ? 4.841 9.191 23.310 1.00 81.56 104 VAL A CA 1
ATOM 778 C C . VAL A 1 104 ? 4.339 8.377 24.503 1.00 81.56 104 VAL A C 1
ATOM 780 O O . VAL A 1 104 ? 4.469 7.154 24.524 1.00 81.56 104 VAL A O 1
ATOM 783 N N . ASP A 1 105 ? 3.727 9.054 25.477 1.00 73.25 105 ASP A N 1
ATOM 784 C CA . ASP A 1 105 ? 3.011 8.408 26.585 1.00 73.25 105 ASP A CA 1
ATOM 785 C C . ASP A 1 105 ? 1.605 7.980 26.104 1.00 73.25 105 ASP A C 1
ATOM 787 O O . ASP A 1 105 ? 0.848 8.847 25.648 1.00 73.25 105 ASP A O 1
ATOM 791 N N . PRO A 1 106 ? 1.278 6.672 26.101 1.00 59.91 106 PRO A N 1
ATOM 792 C CA . PRO A 1 106 ? 0.034 6.135 25.538 1.00 59.91 106 PRO A CA 1
ATOM 793 C C . PRO A 1 106 ? -1.245 6.438 26.336 1.00 59.91 106 PRO A C 1
ATOM 795 O O . PRO A 1 106 ? -1.194 6.601 27.576 1.00 59.91 106 PRO A O 1
#

Secondary structure (DSSP, 8-state):
-EEEEE-PPPTTTS-TT----TTTT-S--SSPEEEEEE----PPPTTHHHHHHHHHHTTPPP----SS-HHHHHHHHHHTTSSPTTPPPHHHHHHHHT--GGG---

InterPro domains:
  IPR023214 HAD superfamily [G3DSA:3.40.50.1000] (44-105)
  IPR023299 P-type ATPase, cytoplasmic domain N [G3DSA:3.40.1110.10] (3-43)
  IPR023299 P-type ATPase, cytoplasmic domain N [SSF81660] (3-48)
  IPR036412 HAD-like superfamily [SSF56784] (33-100)
  IPR050510 Cation transport ATPase (P-type) [PTHR43294] (3-106)

Organism: Araneus ventricosus (NCBI:txid182803)

Nearest PDB structures (foldseek):
  8k1l-assembly1_A  TM=7.876E-01  e=3.443E-10  Artemia salina
  8wa5-assembly1_A  TM=7.772E-01  e=1.587E-09  Sus scrofa
  7et1-assembly1_A  TM=7.511E-01  e=2.887E-09  Sus scrofa
  6jxj-assembly1_A  TM=7.379E-01  e=4.596E-09  Sus scrofa
  6jxh-assembly1_A  TM=7.357E-01  e=4.596E-09  Sus scrofa

Mean predicted aligned error: 8.43 Å

Sequence (106 aa):
MQGFCDLLLPTSDYPHGYPFDSDEQNFPLNNLRFIGLVAMIDPPRAAVPDAVAKCRSAGIKVIMVTGDHPITAAAIAKSVGIISEGNETVEDIAMRLDVPIEEVDP

Solvent-accessible surface area (backbone atoms only — not comparable to full-atom values): 7064 Å² total; per-residue (Å²): 115,47,79,45,64,48,72,91,74,57,57,92,84,50,40,96,84,56,84,81,39,88,86,67,69,76,68,87,89,66,90,56,46,80,73,49,75,49,77,81,77,87,74,78,60,87,64,48,41,60,50,45,51,53,40,44,78,72,73,45,89,73,81,90,86,78,92,61,59,65,74,60,48,51,55,50,31,44,76,33,55,66,40,50,94,90,64,75,51,65,65,53,49,14,64,74,69,76,46,61,59,89,76,52,85,130

Radius of gyration: 23.25 Å; Cα contacts (8 Å, |Δi|>4): 79; chains: 1; bounding box: 45×27×62 Å